Protein AF-A0A7X4L0W4-F1 (afdb_monomer_lite)

pLDDT: mean 77.43, std 13.8, range [41.25, 89.62]

Structure (mmCIF, N/CA/C/O backbone):
data_AF-A0A7X4L0W4-F1
#
_entry.id   AF-A0A7X4L0W4-F1
#
loop_
_atom_site.group_PDB
_atom_site.id
_atom_site.type_symbol
_atom_site.label_atom_id
_atom_site.label_alt_id
_atom_site.label_comp_id
_atom_site.label_asym_id
_atom_site.label_entity_id
_atom_site.label_seq_id
_atom_site.pdbx_PDB_ins_code
_atom_site.Cartn_x
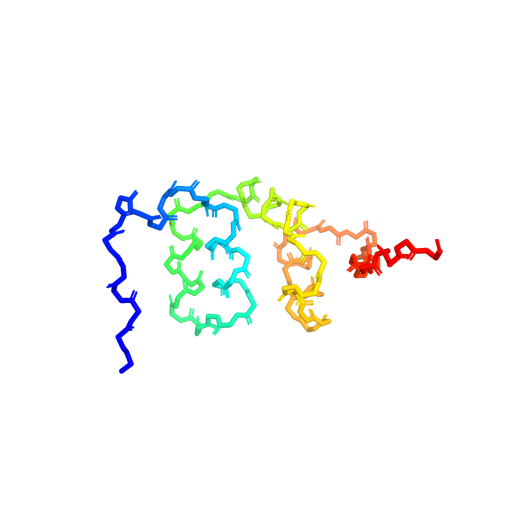_atom_site.Cartn_y
_atom_site.Cartn_z
_atom_site.occupancy
_atom_site.B_iso_or_equiv
_atom_site.auth_seq_id
_atom_site.auth_comp_id
_atom_site.auth_asym_id
_atom_site.auth_atom_id
_atom_site.pdbx_PDB_model_num
ATOM 1 N N . MET A 1 1 ? 4.195 12.923 16.432 1.00 41.25 1 MET A N 1
ATOM 2 C CA . MET A 1 1 ? 4.235 12.672 14.976 1.00 41.25 1 MET A CA 1
ATOM 3 C C . MET A 1 1 ? 2.903 13.139 14.420 1.00 41.25 1 MET A C 1
ATOM 5 O O . MET A 1 1 ? 1.895 12.494 14.656 1.00 41.25 1 MET A O 1
ATOM 9 N N . VAL A 1 2 ? 2.865 14.342 13.845 1.00 42.22 2 VAL A N 1
ATOM 10 C CA . VAL A 1 2 ? 1.630 14.951 13.331 1.00 42.22 2 VAL A CA 1
ATOM 11 C C . VAL A 1 2 ? 1.523 14.588 11.856 1.00 42.22 2 VAL A C 1
ATOM 13 O O . VAL A 1 2 ? 2.217 15.168 11.030 1.00 42.22 2 VAL A O 1
ATOM 16 N N . TRP A 1 3 ? 0.670 13.618 11.538 1.00 52.84 3 TRP A N 1
ATOM 17 C CA . TRP A 1 3 ? 0.247 13.313 10.166 1.00 52.84 3 TRP A CA 1
ATOM 18 C C . TRP A 1 3 ? -1.168 13.848 9.903 1.00 52.84 3 TRP A C 1
ATOM 20 O O . TRP A 1 3 ? -1.993 13.219 9.252 1.00 52.84 3 TRP A O 1
ATOM 30 N N . PHE A 1 4 ? -1.465 15.037 10.437 1.00 52.47 4 PHE A N 1
ATOM 31 C CA . PHE A 1 4 ? -2.758 15.691 10.263 1.00 52.47 4 PHE A CA 1
ATOM 32 C C . PHE A 1 4 ? -2.679 16.711 9.123 1.00 52.47 4 PHE A C 1
ATOM 34 O O . PHE A 1 4 ? -2.502 17.908 9.343 1.00 52.47 4 PHE A O 1
ATOM 41 N N . ARG A 1 5 ? -2.802 16.232 7.882 1.00 46.56 5 ARG A N 1
ATOM 42 C CA . ARG A 1 5 ? -3.458 17.040 6.846 1.00 46.56 5 ARG A CA 1
ATOM 43 C C . ARG A 1 5 ? -4.955 16.763 6.946 1.00 46.56 5 ARG A C 1
ATOM 45 O O . ARG A 1 5 ? -5.351 15.650 7.283 1.00 46.56 5 ARG A O 1
ATOM 52 N N . SER A 1 6 ? -5.770 17.791 6.714 1.00 51.31 6 SER A N 1
ATOM 53 C CA . SER A 1 6 ? -7.234 17.691 6.732 1.00 51.31 6 SER A CA 1
ATOM 54 C C . SER A 1 6 ? -7.695 16.451 5.946 1.00 51.31 6 SER A C 1
ATOM 56 O O . SER A 1 6 ? -7.181 16.250 4.841 1.00 51.31 6 SER A O 1
ATOM 58 N N . PRO A 1 7 ? -8.653 15.644 6.451 1.00 52.38 7 PRO A N 1
ATOM 59 C CA . PRO A 1 7 ? -9.158 14.467 5.741 1.00 52.38 7 PRO A CA 1
ATOM 60 C C . PRO A 1 7 ? -9.540 14.791 4.290 1.00 52.38 7 PRO A C 1
ATOM 62 O O . PRO A 1 7 ? -9.262 14.009 3.388 1.00 52.38 7 PRO A O 1
ATOM 65 N N . ALA A 1 8 ? -10.065 15.997 4.051 1.00 49.59 8 ALA A N 1
ATOM 66 C CA . ALA A 1 8 ? -10.445 16.484 2.728 1.00 49.59 8 ALA A CA 1
ATOM 67 C C . ALA A 1 8 ? -9.263 16.713 1.761 1.00 49.59 8 ALA A C 1
ATOM 69 O O . ALA A 1 8 ? -9.452 16.639 0.554 1.00 49.59 8 ALA A O 1
ATOM 70 N N . GLN A 1 9 ? -8.050 16.985 2.259 1.00 50.00 9 GLN A N 1
ATOM 71 C CA . GLN A 1 9 ? -6.845 17.169 1.433 1.00 50.00 9 GLN A CA 1
ATOM 72 C C . GLN A 1 9 ? -6.088 15.861 1.191 1.00 50.00 9 GLN A C 1
ATOM 74 O O . GLN A 1 9 ? -5.481 15.697 0.138 1.00 50.00 9 GLN A O 1
ATOM 79 N N . THR A 1 10 ? -6.140 14.919 2.133 1.00 51.78 10 THR A N 1
ATOM 80 C CA . THR A 1 10 ? -5.597 13.563 1.945 1.00 51.78 10 THR A CA 1
ATOM 81 C C . THR A 1 10 ? -6.448 12.754 0.956 1.00 51.78 10 THR A C 1
ATOM 83 O O . THR A 1 10 ? -5.919 11.940 0.208 1.00 51.78 10 THR A O 1
ATOM 86 N N . LEU A 1 11 ? -7.749 13.055 0.869 1.00 53.16 11 LEU A N 1
ATOM 87 C CA . LEU A 1 11 ? -8.670 12.541 -0.153 1.00 53.16 11 LEU A CA 1
ATOM 88 C C . LEU A 1 11 ? -8.421 13.076 -1.572 1.00 53.16 11 LEU A C 1
ATOM 90 O O . LEU A 1 11 ? -9.082 12.614 -2.497 1.00 53.16 11 LEU A O 1
ATOM 94 N N . ALA A 1 12 ? -7.503 14.029 -1.768 1.00 58.56 12 ALA A N 1
ATOM 95 C CA . ALA A 1 12 ? -7.177 14.513 -3.109 1.00 58.56 12 ALA A CA 1
ATOM 96 C C . ALA A 1 12 ? -6.495 13.431 -3.968 1.00 58.56 12 ALA A C 1
ATOM 98 O O . ALA A 1 12 ? -6.594 13.481 -5.190 1.00 58.56 12 ALA A O 1
ATOM 99 N N . ASP A 1 13 ? -5.846 12.450 -3.329 1.00 70.44 13 ASP A N 1
ATOM 100 C CA . ASP A 1 13 ? -5.305 11.263 -3.988 1.00 70.44 13 ASP A CA 1
ATOM 101 C C . ASP A 1 13 ? -5.389 10.045 -3.039 1.00 70.44 13 ASP A C 1
ATOM 103 O O . ASP A 1 13 ? -4.441 9.736 -2.302 1.00 70.44 13 ASP A O 1
ATOM 107 N N . PRO A 1 14 ? -6.551 9.364 -2.988 1.00 75.19 14 PRO A N 1
ATOM 108 C CA . PRO A 1 14 ? -6.765 8.234 -2.087 1.00 75.19 14 PRO A CA 1
ATOM 109 C C . PRO A 1 14 ? -5.832 7.054 -2.393 1.00 75.19 14 PRO A C 1
ATOM 111 O O . PRO A 1 14 ? -5.499 6.295 -1.483 1.00 75.19 14 PRO A O 1
ATOM 114 N N . VAL A 1 15 ? -5.366 6.924 -3.639 1.00 79.62 15 VAL A N 1
ATOM 115 C CA . VAL A 1 15 ? -4.411 5.895 -4.069 1.00 79.62 15 VAL A CA 1
ATOM 116 C C . VAL A 1 15 ? -3.051 6.138 -3.425 1.00 79.62 15 VAL A C 1
ATOM 118 O O . VAL A 1 15 ? -2.468 5.216 -2.850 1.00 79.62 15 VAL A O 1
ATOM 121 N N . LEU A 1 16 ? -2.551 7.375 -3.469 1.00 80.50 16 LEU A N 1
ATOM 122 C CA . LEU A 1 16 ? -1.264 7.724 -2.869 1.00 80.50 16 LEU A CA 1
ATOM 123 C C . LEU A 1 16 ? -1.286 7.552 -1.343 1.00 80.50 16 LEU A C 1
ATOM 125 O O . LEU A 1 16 ? -0.330 7.033 -0.761 1.00 80.50 16 LEU A O 1
ATOM 129 N N . PHE A 1 17 ? -2.388 7.949 -0.697 1.00 82.44 17 PHE A N 1
ATOM 130 C CA . PHE A 1 17 ? -2.575 7.745 0.739 1.00 82.44 17 PHE A CA 1
ATOM 131 C C . PHE A 1 17 ? -2.552 6.260 1.106 1.00 82.44 17 PHE A C 1
ATOM 133 O O . PHE A 1 17 ? -1.758 5.855 1.957 1.00 82.44 17 PHE A O 1
ATOM 140 N N . LEU A 1 18 ? -3.376 5.448 0.436 1.00 85.50 18 LEU A N 1
ATOM 141 C CA . LEU A 1 18 ? -3.429 4.005 0.663 1.00 85.50 18 LEU A CA 1
ATOM 142 C C . LEU A 1 18 ? -2.066 3.362 0.438 1.00 85.50 18 LEU A C 1
ATOM 144 O O . LEU A 1 18 ? -1.609 2.615 1.295 1.00 85.50 18 LEU A O 1
ATOM 148 N N . SER A 1 19 ? -1.373 3.723 -0.641 1.00 87.00 19 SER A N 1
ATOM 149 C CA . SER A 1 19 ? -0.032 3.210 -0.933 1.00 87.00 19 SER A CA 1
ATOM 150 C C . SER A 1 19 ? 0.950 3.503 0.206 1.00 87.00 19 SER A C 1
ATOM 152 O O . SER A 1 19 ? 1.704 2.627 0.620 1.00 87.00 19 SER A O 1
ATOM 154 N N . HIS A 1 20 ? 0.916 4.714 0.773 1.00 84.94 20 HIS A N 1
ATOM 155 C CA . HIS A 1 20 ? 1.807 5.077 1.874 1.00 84.94 20 HIS A CA 1
ATOM 156 C C . HIS A 1 20 ? 1.465 4.352 3.179 1.00 84.94 20 HIS A C 1
ATOM 158 O O . HIS A 1 20 ? 2.372 3.905 3.877 1.00 84.94 20 HIS A O 1
ATOM 164 N N . VAL A 1 21 ? 0.178 4.199 3.509 1.00 86.62 21 VAL A N 1
ATOM 165 C CA . VAL A 1 21 ? -0.240 3.444 4.703 1.00 86.62 21 VAL A CA 1
ATOM 166 C C . VAL A 1 21 ? 0.070 1.957 4.541 1.00 86.62 21 VAL A C 1
ATOM 168 O O . VAL A 1 21 ? 0.529 1.320 5.481 1.00 86.62 21 VAL A O 1
ATOM 171 N N . MET A 1 22 ? -0.109 1.406 3.345 1.00 85.56 22 MET A N 1
ATOM 172 C CA . MET A 1 22 ? 0.207 0.012 3.046 1.00 85.56 22 MET A CA 1
ATOM 173 C C . MET A 1 22 ? 1.713 -0.281 3.130 1.00 85.56 22 MET A C 1
ATOM 175 O O . MET A 1 22 ? 2.072 -1.394 3.512 1.00 85.56 22 MET A O 1
ATOM 179 N N . THR A 1 23 ? 2.587 0.686 2.830 1.00 87.88 23 THR A N 1
ATOM 180 C CA . THR A 1 23 ? 4.043 0.534 3.009 1.00 87.88 23 THR A CA 1
ATOM 181 C C . TH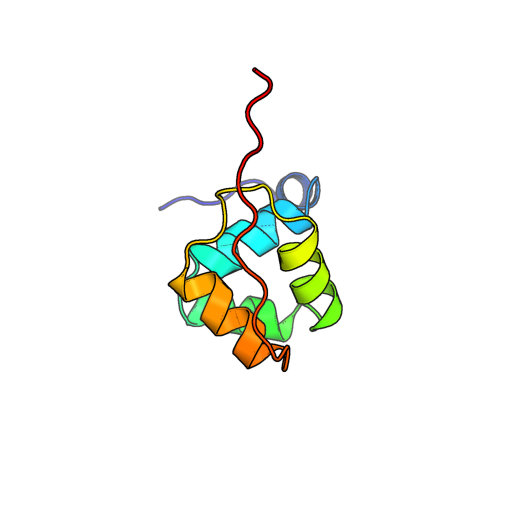R A 1 23 ? 4.508 0.840 4.436 1.00 87.88 23 THR A C 1
ATOM 183 O O . THR A 1 23 ? 5.264 0.073 5.024 1.00 87.88 23 THR A O 1
ATOM 186 N N . CYS A 1 24 ? 4.107 1.984 4.993 1.00 83.88 24 CYS A N 1
ATOM 187 C CA . CYS A 1 24 ? 4.708 2.551 6.207 1.00 83.88 24 CYS A CA 1
ATOM 188 C C . CYS A 1 24 ? 3.823 2.432 7.458 1.00 83.88 24 CYS A C 1
ATOM 190 O O . CYS A 1 24 ? 4.261 2.812 8.545 1.00 83.88 24 CYS A O 1
ATOM 192 N N . GLY A 1 25 ? 2.577 1.979 7.315 1.00 83.50 25 GLY A N 1
ATOM 193 C CA . GLY A 1 25 ? 1.597 1.933 8.396 1.00 83.50 25 GLY A CA 1
ATOM 194 C C . GLY A 1 25 ? 1.942 0.916 9.480 1.00 83.50 25 GLY A C 1
ATOM 195 O O . GLY A 1 25 ? 2.552 -0.127 9.236 1.00 83.50 25 GLY A O 1
ATOM 196 N N . THR A 1 26 ? 1.522 1.215 10.706 1.00 85.50 26 THR A N 1
ATOM 197 C CA . THR A 1 26 ? 1.574 0.264 11.817 1.00 85.50 26 THR A CA 1
ATOM 198 C C . THR A 1 26 ? 0.475 -0.789 11.681 1.00 85.50 26 THR A C 1
ATOM 200 O O . THR A 1 26 ? -0.475 -0.626 10.920 1.00 85.50 26 THR A O 1
ATOM 203 N N . VAL A 1 27 ? 0.561 -1.877 12.452 1.00 82.38 27 VAL A N 1
ATOM 204 C CA . VAL A 1 27 ? -0.461 -2.941 12.442 1.00 82.38 27 VAL A CA 1
ATOM 205 C C . VAL A 1 27 ? -1.867 -2.391 12.715 1.00 82.38 27 VAL A C 1
ATOM 207 O O . VAL A 1 27 ? -2.828 -2.856 12.102 1.00 82.38 27 VAL A O 1
ATOM 210 N N . ASP A 1 28 ? -1.999 -1.399 13.596 1.00 84.12 28 ASP A N 1
ATOM 211 C CA . ASP A 1 28 ? -3.287 -0.761 13.871 1.00 84.12 28 ASP A CA 1
ATOM 212 C C . ASP A 1 28 ? -3.765 0.108 12.701 1.00 84.12 28 ASP A C 1
ATOM 214 O O . ASP A 1 28 ? -4.943 0.034 12.349 1.00 84.12 28 ASP A O 1
ATOM 218 N N . ASP A 1 29 ? -2.868 0.821 12.010 1.00 84.19 29 ASP A N 1
ATOM 219 C CA . ASP A 1 29 ? -3.220 1.539 10.775 1.00 84.19 29 ASP A CA 1
ATOM 220 C C . ASP A 1 29 ? -3.732 0.569 9.700 1.00 84.19 29 ASP A C 1
ATOM 222 O O . ASP A 1 29 ? -4.749 0.825 9.053 1.00 84.19 29 ASP A O 1
ATOM 226 N N . LEU A 1 30 ? -3.081 -0.591 9.550 1.00 83.19 30 LEU A N 1
ATOM 227 C CA . LEU A 1 30 ? -3.490 -1.605 8.576 1.00 83.19 30 LEU A CA 1
ATOM 228 C C . LEU A 1 30 ? -4.855 -2.217 8.908 1.00 83.19 30 LEU A C 1
ATOM 230 O O . LEU A 1 30 ? -5.633 -2.509 7.998 1.00 83.19 30 LEU A O 1
ATOM 234 N N . ARG A 1 31 ? -5.174 -2.392 10.197 1.00 85.81 31 ARG A N 1
ATOM 235 C CA . ARG A 1 31 ? -6.504 -2.843 10.640 1.00 85.81 31 ARG A CA 1
ATOM 236 C C . ARG A 1 31 ? -7.584 -1.829 10.294 1.00 85.81 31 ARG A C 1
ATOM 238 O O . ARG A 1 31 ? -8.635 -2.222 9.797 1.00 85.81 31 ARG A O 1
ATOM 245 N N . VAL A 1 32 ? -7.323 -0.545 10.533 1.00 84.25 32 VAL A N 1
ATOM 246 C CA . VAL A 1 32 ? -8.254 0.538 10.191 1.00 84.25 32 VAL A CA 1
ATOM 247 C C . VAL A 1 32 ? -8.461 0.585 8.678 1.00 84.25 32 VAL A C 1
ATOM 249 O O . VAL A 1 32 ? -9.600 0.603 8.218 1.00 84.25 32 VAL A O 1
ATOM 252 N N . VAL A 1 33 ? -7.389 0.501 7.887 1.00 84.75 33 VAL A N 1
ATOM 253 C CA . VAL A 1 33 ? -7.491 0.457 6.422 1.00 84.75 33 VAL A CA 1
ATOM 254 C C . VAL A 1 33 ? -8.331 -0.733 5.952 1.00 84.75 33 VAL A C 1
ATOM 256 O O . VAL A 1 33 ? -9.257 -0.548 5.170 1.00 84.75 33 VAL A O 1
ATOM 259 N N . ARG A 1 34 ? -8.095 -1.936 6.484 1.00 84.81 34 ARG A N 1
ATOM 260 C CA . ARG A 1 34 ? -8.902 -3.134 6.182 1.00 84.81 34 ARG A CA 1
ATOM 261 C C . ARG A 1 34 ? -10.375 -3.008 6.579 1.00 84.81 34 ARG A C 1
ATOM 263 O O . ARG A 1 34 ? -11.212 -3.677 5.986 1.00 84.81 34 ARG A O 1
ATOM 270 N N . ALA A 1 35 ? -10.691 -2.206 7.594 1.00 86.19 35 ALA A N 1
ATOM 271 C CA . ALA A 1 35 ? -12.065 -1.995 8.044 1.00 86.19 35 ALA A CA 1
ATOM 272 C C . ALA A 1 35 ? -12.821 -0.965 7.188 1.00 86.19 35 ALA A C 1
ATOM 274 O O . ALA A 1 35 ? -14.047 -1.023 7.109 1.00 86.19 35 ALA A O 1
ATOM 275 N N . HIS A 1 36 ? -12.106 -0.024 6.562 1.00 84.50 36 HIS A N 1
ATOM 276 C CA . HIS A 1 36 ? -12.702 1.092 5.822 1.00 84.50 36 HIS A CA 1
ATOM 277 C C . HIS A 1 36 ? -12.583 0.987 4.298 1.00 84.50 36 HIS A C 1
ATOM 279 O O . HIS A 1 36 ? -13.357 1.643 3.602 1.00 84.50 36 HIS A O 1
ATOM 285 N N . PHE A 1 37 ? -11.651 0.187 3.779 1.00 85.62 37 PHE A N 1
ATOM 286 C CA . PHE A 1 37 ? -11.408 0.033 2.346 1.00 85.62 37 PHE A CA 1
ATOM 287 C C . PHE A 1 37 ? -11.630 -1.407 1.900 1.00 85.62 37 PHE A C 1
ATOM 289 O O . PHE A 1 37 ? -11.301 -2.356 2.612 1.00 85.62 37 PHE A O 1
ATOM 296 N N . THR A 1 38 ? -12.183 -1.570 0.701 1.00 88.19 38 THR A N 1
ATOM 297 C CA . THR A 1 38 ? -12.380 -2.890 0.100 1.00 88.19 38 THR A CA 1
ATOM 298 C C . THR A 1 38 ? -11.079 -3.425 -0.487 1.00 88.19 38 THR A C 1
ATOM 300 O O . THR A 1 38 ? -10.191 -2.660 -0.869 1.00 88.19 38 THR A O 1
ATOM 303 N N . ASP A 1 39 ? -10.985 -4.747 -0.635 1.00 89.62 39 ASP A N 1
ATOM 304 C CA . ASP A 1 39 ? -9.833 -5.386 -1.278 1.00 89.62 39 ASP A CA 1
ATOM 305 C C . ASP A 1 39 ? -9.566 -4.822 -2.688 1.00 89.62 39 ASP A C 1
ATOM 307 O O . ASP A 1 39 ? -8.410 -4.682 -3.075 1.00 89.62 39 ASP A O 1
ATOM 311 N N . ASP A 1 40 ? -10.597 -4.421 -3.440 1.00 87.94 40 ASP A N 1
ATOM 312 C CA . ASP A 1 40 ? -10.427 -3.781 -4.754 1.00 87.94 40 ASP A CA 1
ATOM 313 C C . ASP A 1 40 ? -9.776 -2.399 -4.676 1.00 87.94 40 ASP A C 1
ATOM 315 O O . ASP A 1 40 ? -8.937 -2.069 -5.510 1.00 87.94 40 ASP A O 1
ATOM 319 N N . GLN A 1 41 ? -10.083 -1.604 -3.649 1.00 85.75 41 GLN A N 1
ATOM 320 C CA . GLN A 1 41 ? -9.405 -0.322 -3.435 1.00 85.75 41 GLN A CA 1
ATOM 321 C C . GLN A 1 41 ? -7.932 -0.524 -3.062 1.00 85.75 41 GLN A C 1
ATOM 323 O O . GLN A 1 41 ? -7.072 0.241 -3.497 1.00 85.75 41 GLN A O 1
ATOM 328 N N . LEU A 1 42 ? -7.624 -1.584 -2.308 1.00 87.38 42 LEU A N 1
ATOM 329 C CA . LEU A 1 42 ? -6.246 -1.965 -1.984 1.00 87.38 42 LEU A CA 1
ATOM 330 C C . LEU A 1 42 ? -5.491 -2.466 -3.223 1.00 87.38 42 LEU A C 1
ATOM 332 O O . LEU A 1 42 ? -4.326 -2.118 -3.413 1.00 87.38 42 LEU A O 1
ATOM 336 N N . ARG A 1 43 ? -6.152 -3.231 -4.102 1.00 88.25 43 ARG A N 1
ATOM 337 C CA . ARG A 1 43 ? -5.590 -3.623 -5.405 1.00 88.25 43 ARG A CA 1
ATOM 338 C C . ARG A 1 43 ? -5.314 -2.407 -6.278 1.00 88.25 43 ARG A C 1
ATOM 340 O O . ARG A 1 43 ? -4.239 -2.331 -6.864 1.00 88.25 43 ARG A O 1
ATOM 347 N N . GLN A 1 44 ? -6.237 -1.446 -6.324 1.00 86.62 44 GLN A N 1
ATOM 348 C CA . GLN A 1 44 ? -6.036 -0.208 -7.073 1.00 86.62 44 GLN A CA 1
ATOM 349 C C . GLN A 1 44 ? -4.823 0.563 -6.545 1.00 86.62 44 GLN A C 1
ATOM 351 O O . GLN A 1 44 ? -4.014 1.032 -7.335 1.00 86.62 44 GLN A O 1
ATOM 356 N N . ALA A 1 45 ? -4.639 0.626 -5.222 1.00 87.31 45 ALA A N 1
ATOM 357 C CA . ALA A 1 45 ? -3.464 1.249 -4.618 1.00 87.31 45 ALA A CA 1
ATOM 358 C C . ALA A 1 45 ? -2.148 0.546 -4.999 1.00 87.31 45 ALA A C 1
ATOM 360 O O . ALA A 1 45 ? -1.154 1.213 -5.266 1.00 87.31 45 ALA A O 1
ATOM 361 N N . LEU A 1 46 ? -2.132 -0.788 -5.085 1.00 85.69 46 LEU A N 1
ATOM 362 C CA . LEU A 1 46 ? -0.957 -1.531 -5.563 1.00 85.69 46 LEU A C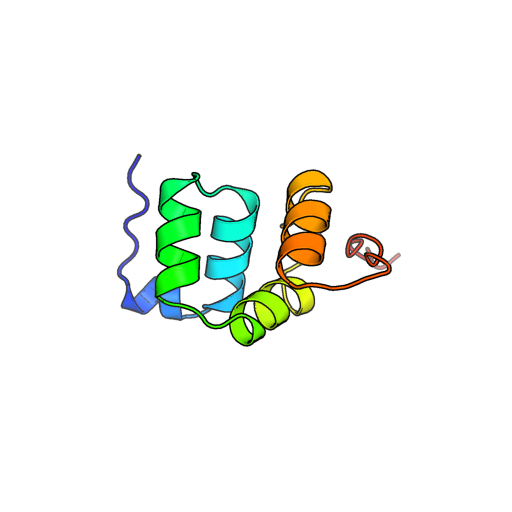A 1
ATOM 363 C C . LEU A 1 46 ? -0.685 -1.323 -7.055 1.00 85.69 46 LEU A C 1
ATOM 365 O O . LEU A 1 46 ? 0.475 -1.297 -7.459 1.00 85.69 46 LEU A O 1
ATOM 369 N N . HIS A 1 47 ? -1.739 -1.199 -7.862 1.00 83.75 47 HIS A N 1
ATOM 370 C CA . HIS A 1 47 ? -1.633 -1.034 -9.308 1.00 83.75 47 HIS A CA 1
ATOM 371 C C . HIS A 1 47 ? -1.210 0.388 -9.704 1.00 83.75 47 HIS A C 1
ATOM 373 O O . HIS A 1 47 ? -0.293 0.565 -10.504 1.00 83.75 47 HIS A O 1
ATOM 379 N N . ASP A 1 48 ? -1.862 1.396 -9.126 1.00 81.75 48 ASP A N 1
ATOM 380 C CA . ASP A 1 48 ? -1.645 2.810 -9.447 1.00 81.75 48 ASP A CA 1
ATOM 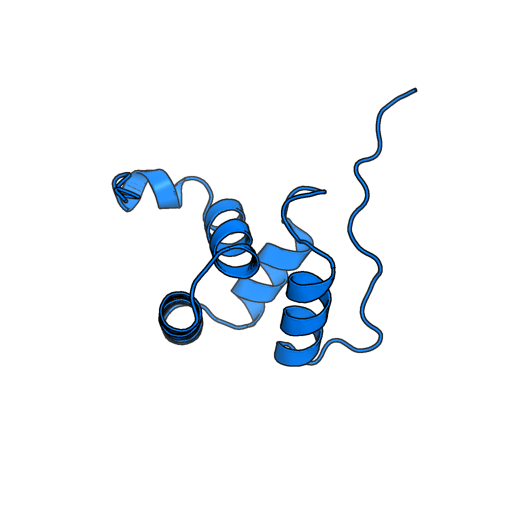381 C C . ASP A 1 48 ? -0.562 3.458 -8.575 1.00 81.75 48 ASP A C 1
ATOM 383 O O . ASP A 1 48 ? -0.151 4.596 -8.820 1.00 81.75 48 ASP A O 1
ATOM 387 N N . GLY A 1 49 ? -0.092 2.749 -7.546 1.00 75.06 49 GLY A N 1
ATOM 388 C CA . GLY A 1 49 ? 0.965 3.211 -6.663 1.00 75.06 49 GLY A CA 1
ATOM 389 C C . GLY A 1 49 ? 2.219 3.587 -7.448 1.00 75.06 49 GLY A C 1
ATOM 390 O O . GLY A 1 49 ? 2.725 2.818 -8.270 1.00 75.06 49 GLY A O 1
ATOM 391 N N . LEU A 1 50 ? 2.748 4.786 -7.185 1.00 68.44 50 LEU A N 1
ATOM 392 C CA . LEU A 1 50 ? 3.936 5.262 -7.886 1.00 68.44 50 LEU A CA 1
ATOM 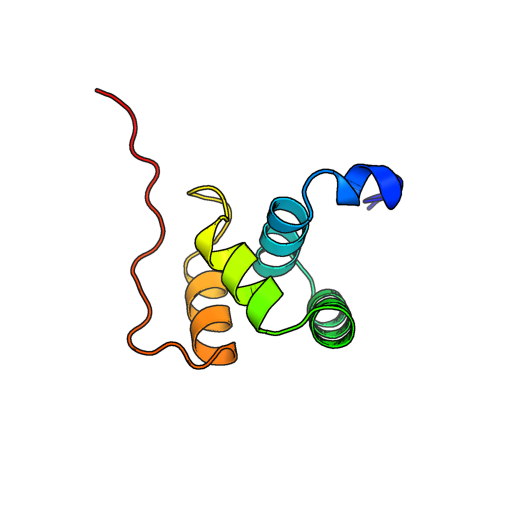393 C C . LEU A 1 50 ? 5.117 4.291 -7.683 1.00 68.44 50 LEU A C 1
ATOM 395 O O . LEU A 1 50 ? 5.355 3.829 -6.558 1.00 68.44 50 LEU A O 1
ATOM 399 N N . PRO A 1 51 ? 5.913 4.037 -8.739 1.00 72.31 51 PRO A N 1
ATOM 400 C CA . PRO A 1 51 ? 7.135 3.252 -8.636 1.00 72.31 51 PRO A CA 1
ATOM 401 C C . PRO A 1 51 ? 8.03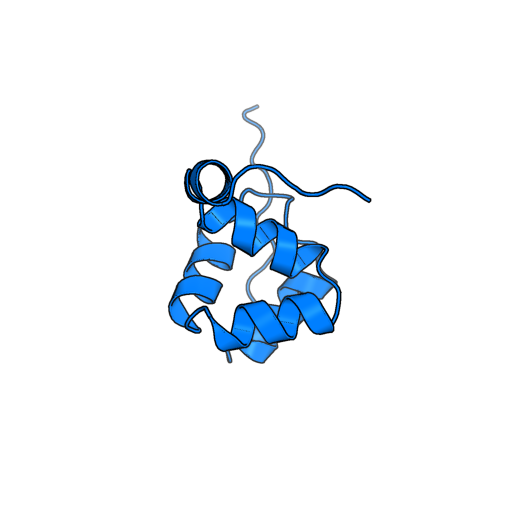8 3.769 -7.509 1.00 72.31 51 PRO A C 1
ATOM 403 O O . PRO A 1 51 ? 8.437 4.936 -7.510 1.00 72.31 51 PRO A O 1
ATOM 406 N N . GLY A 1 52 ? 8.374 2.894 -6.560 1.00 76.69 52 GLY A N 1
ATOM 407 C CA . GLY A 1 52 ? 9.222 3.217 -5.408 1.00 76.69 52 GLY A CA 1
ATOM 408 C C . GLY A 1 52 ? 8.491 3.584 -4.111 1.00 76.69 52 GLY A C 1
ATOM 409 O O . GLY A 1 52 ? 9.173 3.831 -3.121 1.00 76.69 52 GLY A O 1
ATOM 410 N N . ILE A 1 53 ? 7.149 3.600 -4.073 1.00 81.88 53 ILE A N 1
ATOM 411 C CA . ILE A 1 53 ? 6.406 3.713 -2.801 1.00 81.88 53 ILE A CA 1
ATOM 412 C C . ILE A 1 53 ? 6.392 2.382 -2.045 1.00 81.88 53 ILE A C 1
ATOM 414 O O . ILE A 1 53 ? 6.526 2.377 -0.825 1.00 81.88 53 ILE A O 1
ATOM 418 N N . PHE A 1 54 ? 6.227 1.259 -2.743 1.00 86.00 54 PHE A N 1
ATOM 419 C CA . PHE A 1 54 ? 6.230 -0.064 -2.123 1.00 86.00 54 PHE A CA 1
ATOM 420 C C . PHE A 1 54 ? 7.647 -0.623 -2.023 1.00 86.00 54 PHE A C 1
ATOM 422 O O . PHE A 1 54 ? 8.374 -0.689 -3.016 1.00 86.00 54 PHE A O 1
ATOM 429 N N . ASP A 1 55 ? 8.020 -1.069 -0.826 1.00 85.69 55 ASP A N 1
ATOM 430 C CA . ASP A 1 55 ? 9.182 -1.931 -0.634 1.00 85.69 55 ASP A CA 1
ATOM 431 C C . ASP A 1 55 ? 8.831 -3.404 -0.931 1.00 85.69 55 ASP A C 1
ATOM 433 O O . ASP A 1 55 ? 7.661 -3.790 -1.005 1.00 85.69 55 ASP A O 1
ATOM 437 N N . ALA A 1 56 ? 9.851 -4.251 -1.091 1.00 85.38 56 ALA A N 1
ATOM 438 C CA . ALA A 1 56 ? 9.665 -5.661 -1.446 1.00 85.38 56 ALA A CA 1
ATOM 439 C C . ALA A 1 56 ? 8.862 -6.462 -0.407 1.00 85.38 56 ALA A C 1
ATOM 441 O O . ALA A 1 56 ? 8.134 -7.387 -0.773 1.00 85.38 56 ALA A O 1
ATOM 442 N N . ARG A 1 57 ? 8.972 -6.115 0.881 1.00 87.06 57 ARG A N 1
ATOM 443 C CA . ARG A 1 57 ? 8.274 -6.812 1.966 1.00 87.06 57 ARG A CA 1
ATOM 444 C C . ARG A 1 57 ? 6.787 -6.485 1.928 1.00 87.06 57 ARG A C 1
ATOM 446 O O . ARG A 1 57 ? 5.963 -7.397 1.942 1.00 87.06 57 ARG A O 1
ATOM 453 N N . SER A 1 58 ? 6.462 -5.201 1.880 1.00 86.81 58 SER A N 1
ATOM 454 C CA . SER A 1 58 ? 5.096 -4.688 1.825 1.00 86.81 58 SER A CA 1
ATOM 455 C C . SER A 1 58 ? 4.403 -5.173 0.550 1.00 86.81 58 SER A C 1
ATOM 457 O O . SER A 1 58 ? 3.275 -5.655 0.606 1.00 86.81 58 SER A O 1
ATOM 459 N N . TRP A 1 59 ? 5.113 -5.173 -0.581 1.00 88.38 59 TRP A N 1
ATOM 460 C CA . TRP A 1 59 ? 4.620 -5.711 -1.847 1.00 88.38 59 TRP A CA 1
ATOM 461 C C . TRP A 1 59 ? 4.233 -7.190 -1.759 1.00 88.38 59 TRP A C 1
ATOM 463 O O . TRP A 1 59 ? 3.099 -7.544 -2.081 1.00 88.38 59 TRP A O 1
ATOM 473 N N . ALA A 1 60 ? 5.134 -8.051 -1.274 1.00 88.62 60 ALA A N 1
ATOM 474 C CA . ALA A 1 60 ? 4.852 -9.477 -1.122 1.00 88.62 60 ALA A CA 1
ATOM 475 C C . ALA A 1 60 ? 3.715 -9.740 -0.121 1.00 88.62 60 ALA A C 1
ATOM 477 O O . ALA A 1 60 ? 2.837 -10.561 -0.381 1.00 88.62 60 ALA A O 1
ATOM 478 N N . TYR A 1 61 ? 3.703 -9.015 1.003 1.00 89.31 61 TYR A N 1
ATOM 479 C CA . TYR A 1 61 ? 2.663 -9.137 2.022 1.00 89.31 61 TYR A CA 1
ATOM 480 C C . TYR A 1 61 ? 1.276 -8.816 1.464 1.00 89.31 61 TYR A C 1
ATOM 482 O O . TYR A 1 61 ? 0.358 -9.616 1.631 1.00 89.31 61 TYR A O 1
ATOM 490 N N . TRP A 1 62 ? 1.120 -7.678 0.781 1.00 89.56 62 TRP A N 1
ATOM 491 C CA . TRP A 1 62 ? -0.181 -7.256 0.270 1.00 89.56 62 TRP A CA 1
ATOM 492 C C . TRP A 1 62 ? -0.679 -8.125 -0.882 1.00 89.56 62 TRP A C 1
ATOM 494 O O . TRP A 1 62 ? -1.871 -8.419 -0.931 1.00 89.56 62 TRP A O 1
ATOM 504 N N . HIS A 1 63 ? 0.211 -8.620 -1.746 1.00 89.56 63 HIS A N 1
ATOM 505 C CA . HIS A 1 63 ? -0.176 -9.588 -2.774 1.00 89.56 63 HIS A CA 1
ATOM 506 C C . HIS A 1 63 ? -0.635 -10.919 -2.164 1.00 89.56 63 HIS A C 1
ATOM 508 O O . HIS A 1 63 ? -1.668 -11.442 -2.575 1.00 89.56 63 HIS A O 1
ATOM 514 N N . ALA A 1 64 ? 0.041 -11.415 -1.120 1.00 89.62 64 ALA A N 1
ATOM 515 C CA . ALA A 1 64 ? -0.404 -12.602 -0.387 1.00 89.62 64 ALA A CA 1
ATOM 516 C C . ALA A 1 64 ? -1.753 -12.374 0.320 1.00 89.62 64 ALA A C 1
ATOM 518 O O . ALA A 1 64 ? -2.647 -13.213 0.257 1.00 89.62 64 ALA A O 1
ATOM 519 N N . VAL A 1 65 ? -1.922 -11.211 0.955 1.00 88.69 65 VAL A N 1
ATOM 520 C CA . VAL A 1 65 ? -3.162 -10.791 1.623 1.00 88.69 65 VAL A CA 1
ATOM 521 C C . VAL A 1 65 ? -4.348 -10.714 0.659 1.00 88.69 65 VAL A C 1
ATOM 523 O O . VAL A 1 65 ? -5.460 -11.062 1.055 1.00 88.69 65 VAL A O 1
ATOM 526 N N . LEU A 1 66 ? -4.120 -10.260 -0.575 1.00 88.81 66 LEU A N 1
ATOM 527 C CA . LEU A 1 66 ? -5.150 -10.089 -1.605 1.00 88.81 66 LEU A CA 1
ATOM 528 C C . LEU A 1 66 ? -5.334 -11.326 -2.495 1.00 88.81 66 LEU A C 1
ATOM 530 O O . LEU A 1 66 ? -6.158 -11.284 -3.413 1.00 88.81 66 LEU A O 1
ATOM 534 N N . GLY A 1 67 ? -4.590 -12.405 -2.226 1.00 88.56 67 GLY A N 1
ATOM 535 C CA . GLY A 1 67 ? -4.679 -13.675 -2.946 1.00 88.56 67 GLY A CA 1
ATOM 536 C C . GLY A 1 67 ? -4.124 -13.634 -4.372 1.00 88.56 67 GLY A C 1
ATOM 537 O O . GLY A 1 67 ? -4.613 -14.364 -5.229 1.00 88.56 67 GLY A O 1
ATOM 538 N N . VAL A 1 68 ? -3.143 -12.770 -4.649 1.00 84.75 68 VAL A N 1
ATOM 539 C CA . VAL A 1 68 ? -2.513 -12.659 -5.971 1.00 84.75 68 VAL A CA 1
ATOM 540 C C . VAL A 1 68 ? -1.286 -13.567 -6.039 1.00 84.75 68 VAL A C 1
ATOM 542 O O . VAL A 1 68 ? -0.276 -13.298 -5.387 1.00 84.75 68 VAL A O 1
ATOM 545 N N . ASP A 1 69 ? -1.374 -14.616 -6.858 1.00 80.69 69 ASP A N 1
ATOM 546 C CA . ASP A 1 69 ? -0.290 -15.558 -7.150 1.00 80.69 69 ASP A CA 1
ATOM 547 C C . ASP A 1 69 ? -0.217 -15.835 -8.671 1.00 80.69 69 ASP A C 1
ATOM 549 O O . ASP A 1 69 ? -1.258 -16.106 -9.278 1.00 80.69 69 ASP A O 1
ATOM 553 N N . PRO A 1 70 ? 0.965 -15.752 -9.316 1.00 82.88 70 PRO A N 1
ATOM 554 C CA . PRO A 1 70 ? 2.262 -15.389 -8.740 1.00 82.88 70 PRO A CA 1
ATOM 555 C C . PRO A 1 70 ? 2.377 -13.889 -8.427 1.00 82.88 70 PRO A C 1
ATOM 557 O O . PRO A 1 70 ? 1.835 -13.045 -9.142 1.00 82.88 70 PRO A O 1
ATOM 560 N N . VAL A 1 71 ? 3.128 -13.551 -7.372 1.00 85.75 71 VAL A N 1
ATOM 561 C CA . VAL A 1 71 ? 3.396 -12.153 -6.996 1.00 85.75 71 VAL A CA 1
ATOM 562 C C . VAL A 1 71 ? 4.165 -11.453 -8.132 1.00 85.75 71 VAL A C 1
ATOM 564 O O . VAL A 1 71 ? 5.262 -11.899 -8.482 1.00 85.75 71 VAL A O 1
ATOM 567 N N . PRO A 1 72 ? 3.632 -10.365 -8.719 1.00 85.62 72 PRO A N 1
ATOM 568 C CA . PRO A 1 72 ? 4.302 -9.632 -9.788 1.00 85.62 72 PRO A CA 1
ATOM 569 C C . PRO A 1 72 ? 5.613 -8.986 -9.304 1.00 85.62 72 PRO A C 1
ATOM 571 O O . PRO A 1 72 ? 5.791 -8.762 -8.106 1.00 85.62 72 PRO A O 1
ATOM 574 N N . PRO A 1 73 ? 6.551 -8.653 -10.205 1.00 83.94 73 PRO A N 1
ATOM 575 C CA . PRO A 1 73 ? 7.735 -7.882 -9.836 1.00 83.94 73 PRO A CA 1
ATOM 576 C C . PRO A 1 73 ? 7.356 -6.456 -9.407 1.00 83.94 73 PRO A C 1
ATOM 578 O O . PRO A 1 73 ? 6.365 -5.898 -9.879 1.00 83.94 73 PRO A O 1
ATOM 581 N N . LEU A 1 74 ? 8.175 -5.849 -8.542 1.00 82.44 74 LEU A N 1
ATOM 582 C CA . LEU A 1 74 ? 7.991 -4.461 -8.112 1.00 82.44 74 LEU A CA 1
ATOM 583 C C . LEU A 1 74 ? 7.976 -3.500 -9.316 1.00 82.44 74 LEU A C 1
ATOM 585 O O . LEU A 1 74 ? 8.804 -3.646 -10.225 1.00 82.44 74 LEU A O 1
ATOM 589 N N . PRO A 1 75 ? 7.110 -2.471 -9.306 1.00 75.56 75 PRO A N 1
ATOM 590 C CA . PRO A 1 75 ? 7.108 -1.448 -10.337 1.00 75.56 75 PRO A CA 1
ATOM 591 C C . PRO A 1 75 ? 8.429 -0.671 -10.290 1.00 75.56 75 PRO A C 1
ATOM 593 O O . PRO A 1 75 ? 8.702 0.100 -9.369 1.00 75.56 75 PRO A O 1
ATOM 596 N N . ALA A 1 76 ? 9.274 -0.884 -11.298 1.00 70.62 76 ALA A N 1
ATOM 597 C CA . ALA A 1 76 ? 10.519 -0.151 -11.458 1.00 70.62 76 ALA A CA 1
ATOM 598 C C . ALA A 1 76 ? 10.247 1.226 -12.078 1.00 70.62 76 ALA A C 1
ATOM 600 O O . ALA A 1 76 ? 9.516 1.355 -13.066 1.00 70.62 76 ALA A O 1
ATOM 601 N N . ARG A 1 77 ? 10.876 2.273 -11.534 1.00 62.31 77 ARG A N 1
ATOM 602 C CA . ARG A 1 77 ? 10.859 3.601 -12.152 1.00 62.31 77 ARG A CA 1
ATOM 603 C C . ARG A 1 77 ? 11.621 3.530 -13.477 1.00 62.31 77 ARG A C 1
ATOM 605 O O . ARG A 1 77 ? 12.844 3.419 -13.476 1.00 62.31 77 ARG A O 1
ATOM 612 N N . ARG A 1 78 ? 10.914 3.621 -14.608 1.00 61.62 78 ARG A N 1
ATOM 613 C CA . ARG A 1 78 ? 11.550 3.836 -15.916 1.00 61.62 78 ARG A CA 1
ATOM 614 C C . ARG A 1 78 ? 12.062 5.276 -15.968 1.00 61.62 78 ARG A C 1
ATOM 616 O O . ARG A 1 78 ? 11.272 6.209 -16.075 1.00 61.62 78 ARG A O 1
ATOM 623 N N . LEU A 1 79 ? 13.373 5.463 -15.828 1.00 56.50 79 LEU A N 1
ATOM 624 C CA . LEU A 1 79 ? 14.017 6.739 -16.139 1.00 56.50 79 LEU A CA 1
ATOM 625 C C . LEU A 1 79 ? 14.085 6.865 -17.672 1.00 56.50 79 LEU A C 1
ATOM 627 O O . LEU A 1 79 ? 14.550 5.915 -18.305 1.00 56.50 79 LEU A O 1
ATOM 631 N N . PRO A 1 80 ? 13.602 7.961 -18.288 1.00 57.28 80 PRO A N 1
ATOM 632 C CA . PRO A 1 80 ? 13.872 8.209 -19.700 1.00 57.28 80 PRO A CA 1
ATOM 633 C C . PRO A 1 80 ? 15.381 8.435 -19.874 1.00 57.28 80 PRO A C 1
ATOM 635 O O . PRO A 1 80 ? 15.971 9.217 -19.126 1.00 57.28 80 PRO A O 1
ATOM 638 N N . GLY A 1 81 ? 15.986 7.676 -20.791 1.00 52.81 81 GLY A N 1
ATOM 639 C CA . GLY A 1 81 ? 17.371 7.855 -21.235 1.00 52.81 81 GLY A CA 1
ATOM 640 C C . GLY A 1 81 ? 17.501 8.927 -22.304 1.00 52.81 81 GLY A C 1
ATOM 641 O O . GLY A 1 81 ? 16.458 9.305 -22.888 1.00 52.81 81 GLY A O 1
#

Foldseek 3Di:
DDPDDPPVVCVVCVLQVLLQCLAPNDPVSVVVCPVPDDLVSNVSSQVVPPQPSHDPVSQVVSCVVSVNPPRDDGDHDDDDD

Secondary structure (DSSP, 8-state):
------HHHHTT-HHHHHHHHHHH--HHHHHHHHHHS-HHHHHHHHHHSPTTSS-HHHHHHHHHHTT-SSPPPP-------

Sequence (81 aa):
MVWFRSPAQTLADPVLFLSHVMTCGTVDDLRVVRAHFTDDQLRQALHDGLPGIFDARSWAYWHAVLGVDPVPPLPARRLPG

Radius of gyration: 13.18 Å; chains: 1; bounding box: 30×33×36 Å